Protein AF-A0A369LH56-F1 (afdb_monomer_lite)

InterPro domains:
  IPR025487 Treble clef zinc finger domain [PF14311] (3-42)
  IPR025487 Treble clef zinc finger domain [PF14311] (58-114)

Structure (mmCIF, N/CA/C/O backbone):
data_AF-A0A369LH56-F1
#
_entry.id   AF-A0A369LH56-F1
#
loop_
_atom_site.group_PDB
_atom_site.id
_atom_site.type_symbol
_atom_site.label_atom_id
_atom_site.label_alt_id
_atom_site.label_comp_id
_atom_site.label_asym_id
_atom_site.label_entity_id
_atom_site.label_seq_id
_atom_site.pdbx_PDB_ins_code
_atom_site.Cartn_x
_atom_site.Cartn_y
_atom_site.Cartn_z
_atom_site.occupancy
_atom_site.B_iso_or_equiv
_atom_site.auth_seq_id
_atom_site.auth_comp_id
_atom_site.auth_asym_id
_atom_site.auth_atom_id
_atom_site.pdbx_PDB_model_num
ATOM 1 N N . MET A 1 1 ? 30.113 5.067 -29.899 1.00 35.69 1 MET A N 1
ATOM 2 C CA . MET A 1 1 ? 28.909 5.905 -29.694 1.00 35.69 1 MET A CA 1
ATOM 3 C C . MET A 1 1 ? 28.012 5.247 -28.655 1.00 35.69 1 MET A C 1
ATOM 5 O O . MET A 1 1 ? 27.432 4.211 -28.944 1.00 35.69 1 MET A O 1
ATOM 9 N N . ILE A 1 2 ? 27.926 5.782 -27.435 1.00 48.25 2 ILE A N 1
ATOM 10 C CA . ILE A 1 2 ? 26.961 5.277 -26.447 1.00 48.25 2 ILE A CA 1
ATOM 11 C C . ILE A 1 2 ? 25.642 5.984 -26.745 1.00 48.25 2 ILE A C 1
ATOM 13 O O . ILE A 1 2 ? 25.542 7.197 -26.580 1.00 48.25 2 ILE A O 1
ATOM 17 N N . ALA A 1 3 ? 24.658 5.236 -27.240 1.00 46.97 3 ALA A N 1
ATOM 18 C CA . ALA A 1 3 ? 23.328 5.733 -27.566 1.00 46.97 3 ALA A CA 1
ATOM 19 C C . ALA A 1 3 ? 22.606 6.225 -26.295 1.00 46.97 3 ALA A C 1
ATOM 21 O O . ALA A 1 3 ? 21.815 5.508 -25.685 1.00 46.97 3 ALA A O 1
ATOM 22 N N . ASN A 1 4 ? 22.882 7.460 -25.874 1.00 59.75 4 ASN A N 1
ATOM 23 C CA . ASN A 1 4 ? 22.194 8.129 -24.773 1.00 59.75 4 ASN A CA 1
ATOM 24 C C . ASN A 1 4 ? 20.853 8.691 -25.267 1.00 59.75 4 ASN A C 1
ATOM 26 O O . ASN A 1 4 ? 20.626 9.897 -25.323 1.00 59.75 4 ASN A O 1
ATOM 30 N N . SER A 1 5 ? 19.980 7.800 -25.735 1.00 65.56 5 SER A N 1
ATOM 31 C CA . SER A 1 5 ? 18.682 8.206 -26.247 1.00 65.56 5 SER A CA 1
ATOM 32 C C . SER A 1 5 ? 17.714 8.410 -25.083 1.00 65.56 5 SER A C 1
ATOM 34 O O . SER A 1 5 ? 17.240 7.447 -24.477 1.00 65.56 5 SER A O 1
ATOM 36 N N . ASN A 1 6 ? 17.358 9.669 -24.817 1.00 78.44 6 ASN A N 1
ATOM 37 C CA . ASN A 1 6 ? 16.251 10.059 -23.930 1.00 78.44 6 ASN A CA 1
ATOM 38 C C . ASN A 1 6 ? 14.863 9.708 -24.512 1.00 78.44 6 ASN A C 1
ATOM 40 O O . ASN A 1 6 ? 13.840 10.230 -24.071 1.00 78.44 6 ASN A O 1
ATOM 44 N N . LYS A 1 7 ? 14.798 8.818 -25.508 1.00 86.25 7 LYS A N 1
ATOM 45 C CA . LYS A 1 7 ? 13.544 8.327 -26.072 1.00 86.25 7 LYS A CA 1
ATOM 46 C C . LYS A 1 7 ? 12.811 7.473 -25.039 1.00 86.25 7 LYS A C 1
ATOM 48 O O . LYS A 1 7 ? 13.376 6.553 -24.438 1.00 86.25 7 LYS A O 1
ATOM 53 N N . ARG A 1 8 ? 11.530 7.790 -24.843 1.00 89.25 8 ARG A N 1
ATOM 54 C CA . ARG A 1 8 ? 10.582 6.959 -24.098 1.00 89.25 8 ARG A CA 1
ATOM 55 C C . ARG A 1 8 ? 9.993 5.924 -25.039 1.00 89.25 8 ARG A C 1
ATOM 57 O O . ARG A 1 8 ? 9.525 6.270 -26.115 1.00 89.25 8 ARG A O 1
ATOM 64 N N . VAL A 1 9 ? 9.977 4.679 -24.591 1.00 90.38 9 VAL A N 1
ATOM 65 C CA . VAL A 1 9 ? 9.292 3.581 -25.276 1.00 90.38 9 VAL A CA 1
ATOM 66 C C . VAL A 1 9 ? 8.443 2.807 -24.273 1.00 90.38 9 VAL A C 1
ATOM 68 O O . VAL A 1 9 ? 8.629 2.940 -23.055 1.00 90.38 9 VAL A O 1
ATOM 71 N N . TRP A 1 10 ? 7.486 2.044 -24.791 1.00 93.81 10 TRP A N 1
AT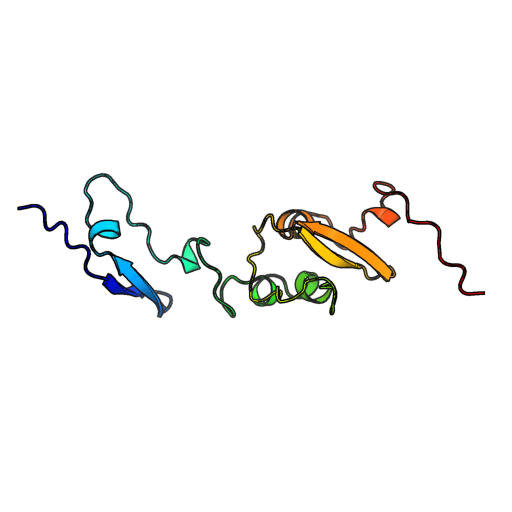OM 72 C CA . TRP A 1 10 ? 6.645 1.145 -24.012 1.00 93.81 10 TRP A CA 1
ATOM 73 C C . TRP A 1 10 ? 7.318 -0.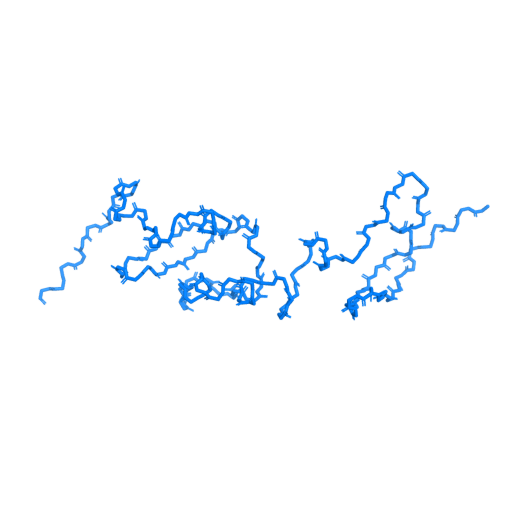218 -23.873 1.00 93.81 10 TRP A C 1
ATOM 75 O O . TRP A 1 10 ? 7.872 -0.754 -24.828 1.00 93.81 10 TRP A O 1
ATOM 85 N N . TRP A 1 11 ? 7.287 -0.751 -22.659 1.00 92.00 11 TRP A N 1
ATOM 86 C CA . TRP A 1 11 ? 7.853 -2.040 -22.285 1.00 92.00 11 TRP A CA 1
ATOM 87 C C . TRP A 1 11 ? 6.736 -2.943 -21.786 1.00 92.00 11 TRP A C 1
ATOM 89 O O . TRP A 1 11 ? 5.801 -2.455 -21.152 1.00 92.00 11 TRP A O 1
ATOM 99 N N . LYS A 1 12 ? 6.888 -4.249 -22.003 1.00 93.88 12 LYS A N 1
ATOM 100 C CA . LYS A 1 12 ? 6.010 -5.289 -21.468 1.00 93.88 12 LYS A CA 1
ATOM 101 C C . LYS A 1 12 ? 6.846 -6.335 -20.735 1.00 93.88 12 LYS A C 1
ATOM 103 O O . LYS A 1 12 ? 7.906 -6.720 -21.228 1.00 93.88 12 LYS A O 1
ATOM 108 N N . CYS A 1 13 ? 6.424 -6.763 -19.546 1.00 93.19 13 CYS A N 1
ATOM 109 C CA . CYS A 1 13 ? 7.092 -7.855 -18.826 1.00 93.19 13 CYS A CA 1
ATOM 110 C C . CYS A 1 13 ? 6.423 -9.207 -19.087 1.00 93.19 13 CYS A C 1
ATOM 112 O O . CYS A 1 13 ? 5.384 -9.279 -19.737 1.00 93.19 13 CYS A O 1
ATOM 114 N N . LYS A 1 14 ? 7.019 -10.278 -18.545 1.00 91.75 14 LYS A N 1
ATOM 115 C CA . LYS A 1 14 ? 6.494 -11.651 -18.638 1.00 91.75 14 LYS A CA 1
ATOM 116 C C . LYS A 1 14 ? 5.090 -11.794 -18.038 1.00 91.75 14 LYS A C 1
ATOM 118 O O . LYS A 1 14 ? 4.258 -12.461 -18.629 1.00 91.75 14 LYS A O 1
ATOM 123 N N . GLU A 1 15 ? 4.814 -11.068 -16.955 1.00 90.50 15 GLU A N 1
ATOM 124 C CA . GLU A 1 15 ? 3.488 -10.992 -16.315 1.00 90.50 15 GLU A CA 1
ATOM 125 C C . GLU A 1 15 ? 2.475 -10.152 -17.119 1.00 90.50 15 GLU A C 1
ATOM 127 O O . GLU A 1 15 ? 1.369 -9.891 -16.663 1.00 90.50 15 GLU A O 1
ATOM 132 N N . GLY A 1 16 ? 2.859 -9.643 -18.293 1.00 93.88 16 GLY A N 1
ATOM 133 C CA . GLY A 1 16 ? 1.982 -8.874 -19.170 1.00 93.88 16 GLY A CA 1
ATOM 134 C C . GLY A 1 16 ? 1.816 -7.399 -18.807 1.00 93.88 16 GLY A C 1
ATOM 135 O O . GLY A 1 16 ? 1.159 -6.685 -19.556 1.00 93.88 16 GLY A O 1
ATOM 136 N N . HIS A 1 17 ? 2.430 -6.902 -17.728 1.00 94.19 17 HIS A N 1
ATOM 137 C CA . HIS A 1 17 ? 2.330 -5.487 -17.368 1.00 94.19 17 HIS A CA 1
ATOM 138 C C . HIS A 1 17 ? 3.036 -4.580 -18.372 1.00 94.19 17 HIS A C 1
ATOM 140 O O . HIS A 1 17 ? 4.180 -4.841 -18.749 1.00 94.19 17 HIS A O 1
ATOM 146 N N . GLU A 1 18 ? 2.399 -3.458 -18.695 1.00 94.75 18 GLU A N 1
ATOM 147 C CA . GLU A 1 18 ? 2.905 -2.482 -19.656 1.00 94.75 18 GLU A CA 1
ATOM 148 C C . GLU A 1 18 ? 3.285 -1.169 -18.971 1.00 94.75 18 GLU A C 1
ATOM 150 O O . GLU A 1 18 ? 2.546 -0.638 -18.141 1.00 94.75 18 GLU A O 1
ATOM 155 N N . TRP A 1 19 ? 4.457 -0.621 -19.295 1.00 93.69 19 TRP A N 1
ATOM 156 C CA . TRP A 1 19 ? 4.884 0.675 -18.764 1.00 93.69 19 TRP A CA 1
ATOM 157 C C . TRP A 1 19 ? 5.774 1.439 -19.736 1.00 93.69 19 TRP A C 1
ATOM 159 O O . TRP A 1 19 ? 6.584 0.865 -20.459 1.00 93.69 19 TRP A O 1
ATOM 169 N N . SER A 1 20 ? 5.701 2.768 -19.687 1.00 91.62 20 SER A N 1
ATOM 170 C CA . SER A 1 20 ? 6.594 3.635 -20.452 1.00 91.62 20 SER A CA 1
ATOM 171 C C . SER A 1 20 ? 7.828 4.046 -19.641 1.00 91.62 20 SER A C 1
ATOM 173 O O . SER A 1 20 ? 7.738 4.443 -18.471 1.00 91.62 20 SER A O 1
ATOM 175 N N . GLY A 1 21 ? 9.001 3.987 -20.270 1.00 88.50 21 GLY A N 1
ATOM 176 C CA . GLY A 1 21 ? 10.276 4.343 -19.647 1.00 88.50 21 GLY A CA 1
ATOM 177 C C . GLY A 1 21 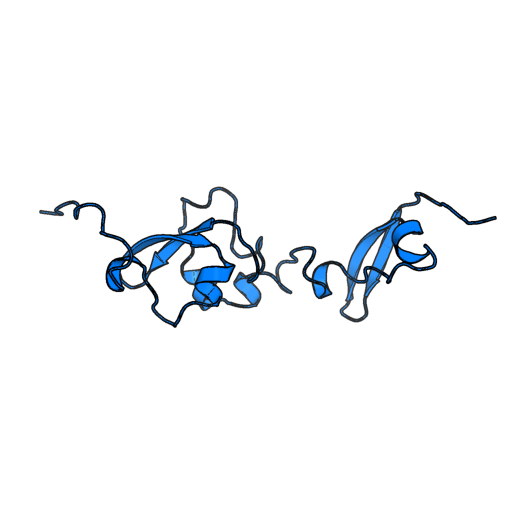? 11.356 4.698 -20.666 1.00 88.50 21 GLY A C 1
ATOM 178 O O . GLY A 1 21 ? 11.251 4.347 -21.839 1.00 88.50 21 GLY A O 1
ATOM 179 N N . LEU A 1 22 ? 12.389 5.411 -20.214 1.00 88.75 22 LEU A N 1
ATOM 180 C CA . LEU A 1 22 ? 13.530 5.783 -21.054 1.00 88.75 22 LEU A CA 1
ATOM 181 C C . LEU A 1 22 ? 14.398 4.562 -21.374 1.00 88.75 22 LEU A C 1
ATOM 183 O O . LEU A 1 22 ? 14.704 3.783 -20.469 1.00 88.75 22 LEU A O 1
ATOM 187 N N . ILE A 1 23 ? 14.861 4.449 -22.620 1.00 86.38 23 ILE A N 1
ATOM 188 C CA . ILE A 1 23 ? 15.776 3.375 -23.049 1.00 86.38 23 ILE A CA 1
ATOM 189 C C . ILE A 1 23 ? 17.072 3.397 -22.224 1.00 86.38 23 ILE A C 1
ATOM 191 O O . ILE A 1 23 ? 17.528 2.354 -21.750 1.00 86.38 23 ILE A O 1
ATOM 195 N N . VAL A 1 24 ? 17.618 4.591 -21.955 1.00 85.25 24 VAL A N 1
ATOM 196 C CA . VAL A 1 24 ? 18.857 4.759 -21.173 1.00 85.25 24 VAL A CA 1
ATOM 197 C C . VAL A 1 24 ? 18.783 4.126 -19.778 1.00 85.25 24 VAL A C 1
ATOM 199 O O . VAL A 1 24 ? 19.789 3.636 -19.268 1.00 85.25 24 VAL A O 1
ATOM 202 N N . ASN A 1 25 ? 17.593 4.056 -19.167 1.00 83.44 25 ASN A N 1
ATOM 203 C CA . ASN A 1 25 ? 17.433 3.453 -17.843 1.00 83.44 25 ASN A CA 1
ATOM 204 C C . ASN A 1 25 ? 17.714 1.945 -17.826 1.00 83.44 25 ASN A C 1
ATOM 206 O O . ASN A 1 25 ? 17.984 1.425 -16.745 1.00 83.44 25 ASN A O 1
ATOM 210 N N . ARG A 1 26 ? 17.644 1.274 -18.985 1.00 81.94 26 ARG A N 1
ATOM 211 C CA . ARG A 1 26 ? 17.894 -0.166 -19.154 1.00 81.94 26 ARG A CA 1
ATOM 212 C C . ARG A 1 26 ? 19.268 -0.461 -19.768 1.00 81.94 26 ARG A C 1
ATOM 214 O O . ARG A 1 26 ? 19.863 -1.479 -19.453 1.00 81.94 26 ARG A O 1
ATOM 221 N N . ALA A 1 27 ? 19.777 0.426 -20.628 1.00 80.75 27 ALA A N 1
ATOM 222 C CA . ALA A 1 27 ? 21.013 0.203 -21.389 1.00 80.75 27 ALA A CA 1
ATOM 223 C C . ALA A 1 27 ? 22.308 0.645 -20.674 1.00 80.75 27 ALA A C 1
ATOM 225 O O . ALA A 1 27 ? 23.408 0.350 -21.145 1.00 80.75 27 ALA A O 1
ATOM 226 N N . ARG A 1 28 ? 22.219 1.392 -19.563 1.00 76.56 28 ARG A N 1
ATOM 227 C CA . ARG A 1 28 ? 23.401 1.937 -18.877 1.00 76.56 28 ARG A CA 1
ATOM 228 C C . ARG A 1 28 ? 24.237 0.819 -18.233 1.00 76.56 28 ARG A C 1
ATOM 230 O O . ARG A 1 28 ? 23.826 0.233 -17.233 1.00 76.56 28 ARG A O 1
ATOM 237 N N . LYS A 1 29 ? 25.433 0.573 -18.784 1.00 70.31 29 LYS A N 1
ATOM 238 C CA . LYS A 1 29 ? 26.411 -0.413 -18.285 1.00 70.31 29 LYS A CA 1
ATOM 239 C C . LYS A 1 29 ? 26.710 -0.188 -16.794 1.00 70.31 29 LYS A C 1
ATOM 241 O O . LYS A 1 29 ? 26.886 0.951 -16.366 1.00 70.31 29 LYS A O 1
ATOM 246 N N . GLY A 1 30 ? 26.750 -1.272 -16.018 1.00 70.50 30 GLY A N 1
ATOM 247 C CA . GLY A 1 30 ? 26.997 -1.244 -14.569 1.00 70.50 30 GLY A CA 1
ATOM 248 C C . GLY A 1 30 ? 25.767 -0.949 -13.701 1.00 70.50 30 GLY A C 1
ATOM 249 O O . GLY A 1 30 ? 25.875 -0.973 -12.479 1.00 70.50 30 GLY A O 1
ATOM 250 N N . LYS A 1 31 ? 24.591 -0.701 -14.295 1.00 70.38 31 LYS A N 1
ATOM 251 C CA . LYS A 1 31 ? 23.331 -0.566 -13.556 1.00 70.38 31 LYS A CA 1
ATOM 252 C C . LYS A 1 31 ? 22.447 -1.785 -13.804 1.00 70.38 31 LYS A C 1
ATOM 254 O O . LYS A 1 31 ? 22.249 -2.174 -14.951 1.00 70.38 31 LYS A O 1
ATOM 259 N N . ALA A 1 32 ? 21.878 -2.347 -12.739 1.00 73.50 32 ALA A N 1
ATOM 260 C CA . ALA A 1 32 ? 20.844 -3.365 -12.873 1.00 73.50 32 ALA A CA 1
ATOM 261 C C . ALA A 1 32 ? 19.643 -2.791 -13.637 1.00 73.50 32 ALA A C 1
ATOM 263 O O . ALA A 1 32 ? 19.202 -1.665 -13.362 1.00 73.50 32 ALA A O 1
ATOM 264 N N . ASP A 1 33 ? 19.116 -3.574 -14.580 1.00 77.75 33 ASP A N 1
ATOM 265 C CA . ASP A 1 33 ? 17.863 -3.245 -15.242 1.00 77.75 33 ASP A CA 1
ATOM 266 C C . ASP A 1 33 ? 16.797 -3.010 -14.168 1.00 77.75 33 ASP A C 1
ATOM 268 O O . ASP A 1 33 ? 16.567 -3.890 -13.335 1.00 77.75 33 ASP A O 1
ATOM 272 N N . PRO A 1 34 ? 16.125 -1.845 -14.144 1.00 80.06 34 PRO A N 1
ATOM 273 C CA . PRO A 1 34 ? 15.095 -1.619 -13.153 1.00 80.06 34 PRO A CA 1
ATOM 274 C C . PRO A 1 34 ? 13.979 -2.668 -13.260 1.00 80.06 34 PRO A C 1
ATOM 276 O O . PRO A 1 34 ? 13.327 -2.928 -12.253 1.00 80.06 34 PRO A O 1
ATOM 279 N N . GLY A 1 35 ? 13.738 -3.271 -14.425 1.00 88.44 35 GLY A N 1
ATOM 280 C CA . GLY A 1 35 ? 12.653 -4.224 -14.626 1.00 88.44 35 GLY A CA 1
ATOM 281 C C . GLY A 1 35 ? 11.271 -3.578 -14.534 1.00 88.44 35 GLY A C 1
ATOM 282 O O . GLY A 1 35 ? 11.126 -2.350 -14.491 1.00 88.44 35 GLY A O 1
ATOM 283 N N . CYS A 1 36 ? 10.237 -4.416 -14.485 1.00 93.19 36 CYS A N 1
ATOM 284 C CA . CYS A 1 36 ? 8.853 -3.969 -14.373 1.00 93.19 36 CYS A CA 1
ATOM 285 C C . CYS A 1 36 ? 8.619 -3.207 -13.055 1.00 93.19 36 CYS A C 1
ATOM 287 O O . CYS A 1 36 ? 8.816 -3.779 -11.981 1.00 93.19 36 CYS A O 1
ATOM 289 N N . PRO A 1 37 ? 8.157 -1.941 -13.086 1.00 93.81 37 PRO A N 1
ATOM 290 C CA . PRO A 1 37 ? 7.953 -1.145 -11.879 1.00 93.81 37 PRO A CA 1
ATOM 291 C C . PRO A 1 37 ? 6.824 -1.668 -10.983 1.00 93.81 37 PRO A C 1
ATOM 293 O O . PRO A 1 37 ? 6.819 -1.340 -9.799 1.00 93.81 37 PRO A O 1
ATOM 296 N N . TYR A 1 38 ? 5.895 -2.456 -11.525 1.00 95.00 38 TYR A N 1
ATOM 297 C CA . TYR A 1 38 ? 4.796 -3.064 -10.772 1.00 95.00 38 TYR A CA 1
ATOM 298 C C . TYR A 1 38 ? 5.260 -4.320 -10.024 1.00 95.00 38 TYR A C 1
ATOM 300 O O . TYR A 1 38 ? 5.192 -4.349 -8.798 1.00 95.00 38 TYR A O 1
ATOM 308 N N . CYS A 1 39 ? 5.865 -5.287 -10.727 1.00 91.56 39 CYS A N 1
ATOM 309 C CA . CYS A 1 39 ? 6.492 -6.467 -10.117 1.00 91.56 39 CYS A CA 1
ATOM 310 C C . CYS A 1 39 ? 7.540 -6.097 -9.055 1.00 91.56 39 CYS A C 1
ATOM 312 O O . CYS A 1 39 ? 7.615 -6.731 -8.012 1.00 91.56 39 CYS A O 1
ATOM 314 N N . SER A 1 40 ? 8.328 -5.040 -9.287 1.00 91.00 40 SER A N 1
ATOM 315 C CA . SER A 1 40 ? 9.338 -4.583 -8.326 1.00 91.00 40 SER A CA 1
ATOM 316 C C . SER A 1 40 ? 8.770 -3.727 -7.180 1.00 91.00 40 SER A C 1
ATOM 318 O O . SER A 1 40 ? 9.545 -3.124 -6.439 1.00 91.00 40 SER A O 1
ATOM 320 N N . GLY A 1 41 ? 7.450 -3.521 -7.111 1.00 90.88 41 GLY A N 1
ATOM 321 C CA . GLY A 1 41 ? 6.794 -2.710 -6.079 1.00 90.88 41 GLY A CA 1
ATOM 322 C C . GLY A 1 41 ? 7.140 -1.213 -6.084 1.00 90.88 41 GLY A C 1
ATOM 323 O O . GLY A 1 41 ? 6.915 -0.509 -5.100 1.00 90.88 41 GLY A O 1
ATOM 324 N N . ARG A 1 42 ? 7.684 -0.666 -7.178 1.00 91.94 42 ARG A N 1
ATOM 325 C CA . ARG A 1 42 ? 7.979 0.780 -7.287 1.00 91.94 42 ARG A CA 1
ATOM 326 C C . ARG A 1 42 ? 6.754 1.602 -7.672 1.00 91.94 42 ARG A C 1
ATOM 328 O O . ARG A 1 42 ? 6.674 2.778 -7.326 1.00 91.94 42 ARG A O 1
ATOM 335 N N . LYS A 1 43 ? 5.815 1.003 -8.403 1.00 94.38 43 LYS A N 1
ATOM 336 C CA . LYS A 1 43 ? 4.524 1.596 -8.760 1.00 94.38 43 LYS A CA 1
ATOM 337 C C . LYS A 1 43 ? 3.391 0.691 -8.299 1.00 94.38 43 LYS A C 1
ATOM 339 O O . LYS A 1 43 ? 3.523 -0.528 -8.325 1.00 94.38 43 LYS A O 1
ATOM 344 N N . VAL A 1 44 ? 2.285 1.315 -7.907 1.00 96.56 44 VAL A N 1
ATOM 345 C CA . VAL A 1 44 ? 1.029 0.618 -7.614 1.00 96.56 44 VAL A CA 1
ATOM 346 C C . VAL A 1 44 ? 0.310 0.354 -8.937 1.00 96.56 44 VAL A C 1
ATOM 348 O O . VAL A 1 44 ? 0.234 1.255 -9.776 1.00 96.56 44 VAL A O 1
ATOM 351 N N . LEU A 1 45 ? -0.215 -0.852 -9.098 1.00 96.44 45 LEU A N 1
ATOM 352 C CA . LEU A 1 45 ? -1.142 -1.245 -10.148 1.00 96.44 45 LEU A CA 1
ATOM 353 C C . LEU A 1 45 ? -2.338 -1.930 -9.490 1.00 96.44 45 LEU A C 1
ATOM 355 O O . LEU A 1 45 ? -2.174 -2.965 -8.839 1.00 96.44 45 LEU A O 1
ATOM 359 N N . ALA A 1 46 ? -3.514 -1.323 -9.652 1.00 96.12 46 ALA A N 1
ATOM 360 C CA . ALA A 1 46 ? -4.764 -1.881 -9.157 1.00 96.12 46 ALA A CA 1
ATOM 361 C C . ALA A 1 46 ? -5.036 -3.244 -9.814 1.00 96.12 46 ALA A C 1
ATOM 363 O O . ALA A 1 46 ? -4.838 -3.385 -11.020 1.00 96.12 46 ALA A O 1
ATOM 364 N N . GLY A 1 47 ? -5.473 -4.230 -9.035 1.00 95.25 47 GLY A N 1
ATOM 365 C CA . GLY A 1 47 ? -5.675 -5.604 -9.492 1.00 95.25 47 GLY A CA 1
ATOM 366 C C . GLY A 1 47 ? -4.419 -6.477 -9.442 1.00 95.25 47 GLY A C 1
ATOM 367 O O . GLY A 1 47 ? -4.515 -7.668 -9.713 1.00 95.25 47 GLY A O 1
ATOM 368 N N . CYS A 1 48 ? -3.252 -5.922 -9.098 1.00 94.62 48 CYS A N 1
ATOM 369 C CA . CYS A 1 48 ? -1.983 -6.654 -9.095 1.00 94.62 48 CYS A CA 1
ATOM 370 C C . CYS A 1 48 ? -1.293 -6.588 -7.731 1.00 94.62 48 CYS A C 1
ATOM 372 O O . CYS A 1 48 ? -1.211 -7.585 -7.019 1.00 94.62 48 CYS A O 1
ATOM 374 N N . ASN A 1 49 ? -0.788 -5.411 -7.354 1.00 96.00 49 ASN A N 1
ATOM 375 C CA . ASN A 1 49 ? 0.044 -5.243 -6.157 1.00 96.00 49 ASN A CA 1
ATOM 376 C C . ASN A 1 49 ? -0.529 -4.232 -5.153 1.00 96.00 49 ASN A C 1
ATOM 378 O O . ASN A 1 49 ? 0.128 -3.881 -4.169 1.00 96.00 49 ASN A O 1
ATOM 382 N N . ASP A 1 50 ? -1.741 -3.737 -5.390 1.00 97.88 50 ASP A N 1
ATOM 383 C CA . ASP A 1 50 ? -2.413 -2.836 -4.470 1.00 97.88 50 ASP A CA 1
ATOM 384 C C . ASP A 1 50 ? -2.947 -3.559 -3.220 1.00 97.88 50 ASP A C 1
ATOM 386 O O . ASP A 1 50 ? -3.023 -4.789 -3.139 1.00 97.88 50 ASP A O 1
ATOM 390 N N . LEU A 1 51 ? -3.304 -2.776 -2.205 1.00 97.75 51 LEU A N 1
ATOM 391 C CA . LEU A 1 51 ? -3.753 -3.287 -0.917 1.00 97.75 51 LEU A CA 1
ATOM 392 C C . LEU A 1 51 ? -5.120 -3.971 -1.001 1.00 97.75 51 LEU A C 1
ATOM 394 O O . LEU A 1 51 ? -5.348 -4.904 -0.239 1.00 97.75 51 LEU A O 1
ATOM 398 N N . ALA A 1 52 ? -6.019 -3.528 -1.887 1.00 97.75 52 ALA A N 1
ATOM 399 C CA . ALA A 1 52 ? -7.338 -4.145 -2.025 1.00 97.75 52 ALA A CA 1
ATOM 400 C C . ALA A 1 52 ? -7.214 -5.573 -2.559 1.00 97.75 52 ALA A C 1
ATOM 402 O O . ALA A 1 52 ? -7.845 -6.477 -2.020 1.00 97.75 52 ALA A O 1
ATOM 403 N N . THR A 1 53 ? -6.355 -5.770 -3.561 1.00 97.31 53 THR A N 1
ATOM 404 C CA . THR A 1 53 ? -6.087 -7.089 -4.140 1.00 97.31 53 THR A CA 1
ATOM 405 C C . THR A 1 53 ? -5.298 -7.984 -3.190 1.00 97.31 53 THR A C 1
ATOM 407 O O . THR A 1 53 ? -5.657 -9.137 -2.990 1.00 97.31 53 THR A O 1
ATOM 410 N N . THR A 1 54 ? -4.228 -7.470 -2.579 1.00 97.25 54 THR A N 1
ATOM 411 C CA . THR A 1 54 ? -3.312 -8.313 -1.788 1.00 97.25 54 THR A CA 1
ATOM 412 C C . THR A 1 54 ? -3.762 -8.537 -0.341 1.00 97.25 54 THR A C 1
ATOM 414 O O . THR A 1 54 ? -3.377 -9.530 0.265 1.00 97.25 54 THR A O 1
ATOM 417 N N . HIS A 1 55 ? -4.535 -7.613 0.244 1.00 97.00 55 HIS A N 1
ATOM 418 C CA . HIS A 1 55 ? -4.945 -7.646 1.655 1.00 97.00 55 HIS A CA 1
ATOM 419 C C . HIS A 1 55 ? -6.396 -7.144 1.838 1.00 97.00 55 HIS A C 1
ATOM 421 O O . HIS A 1 55 ? -6.618 -6.127 2.514 1.00 97.00 55 HIS A O 1
ATOM 427 N N . PRO A 1 56 ? -7.407 -7.846 1.290 1.00 96.81 56 PRO A N 1
ATOM 428 C CA . PRO A 1 56 ? -8.796 -7.379 1.274 1.00 96.81 56 PRO A CA 1
ATOM 429 C C . PRO A 1 56 ? -9.367 -7.102 2.674 1.00 96.81 56 PRO A C 1
ATOM 431 O O . PRO A 1 56 ? -10.034 -6.088 2.872 1.00 96.81 56 PRO A O 1
ATOM 434 N N . GLY A 1 57 ? -9.029 -7.914 3.684 1.00 94.69 57 GLY A N 1
ATOM 435 C CA . GLY A 1 57 ? -9.467 -7.678 5.069 1.00 94.69 57 GLY A CA 1
ATOM 436 C C . GLY A 1 57 ? -8.923 -6.376 5.674 1.00 94.69 57 GLY A C 1
ATOM 437 O O . GLY A 1 57 ? -9.620 -5.687 6.412 1.00 94.69 57 GLY A O 1
ATOM 438 N N . ILE A 1 58 ? -7.698 -5.973 5.314 1.00 95.69 58 ILE A N 1
ATOM 439 C CA . ILE A 1 58 ? -7.127 -4.687 5.749 1.00 95.69 58 ILE A CA 1
ATOM 440 C C . ILE A 1 58 ? -7.740 -3.534 4.950 1.00 95.69 58 ILE A C 1
ATOM 442 O O . ILE A 1 58 ? -7.986 -2.462 5.507 1.00 95.69 58 ILE A O 1
ATOM 446 N N . ALA A 1 59 ? -8.001 -3.743 3.658 1.00 96.31 59 ALA A N 1
ATOM 447 C CA . ALA A 1 59 ? -8.678 -2.769 2.811 1.00 96.31 59 ALA A CA 1
ATOM 448 C C . ALA A 1 59 ? -10.119 -2.492 3.273 1.00 96.31 59 ALA A C 1
ATOM 450 O O . ALA A 1 59 ? -10.562 -1.350 3.189 1.00 96.31 59 ALA A O 1
ATOM 451 N N . ALA A 1 60 ? -10.821 -3.480 3.834 1.00 94.81 60 ALA A N 1
ATOM 452 C CA . ALA A 1 60 ? -12.160 -3.303 4.399 1.00 94.81 60 ALA A CA 1
ATOM 453 C C . ALA A 1 60 ? -12.185 -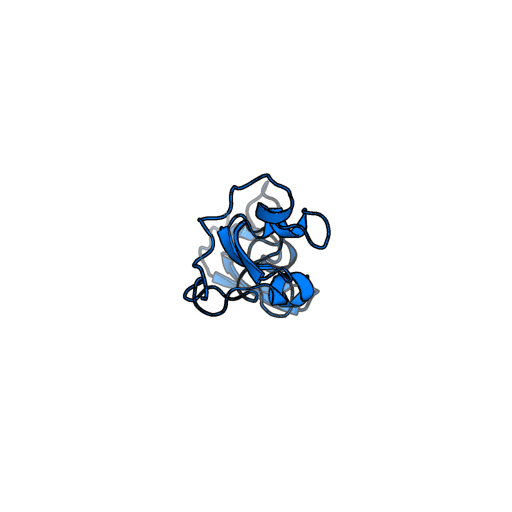2.349 5.611 1.00 94.81 60 ALA A C 1
ATOM 455 O O . ALA A 1 60 ? -13.178 -1.668 5.848 1.00 94.81 60 ALA A O 1
ATOM 456 N N . MET A 1 61 ? -11.071 -2.220 6.341 1.00 95.00 61 MET A N 1
ATOM 457 C CA . MET A 1 61 ? -10.954 -1.302 7.484 1.00 95.00 61 MET A CA 1
ATOM 458 C C . MET A 1 61 ? -10.779 0.171 7.070 1.00 95.00 61 MET A C 1
ATOM 460 O O . MET A 1 61 ? -10.570 1.030 7.932 1.00 95.00 61 MET A O 1
ATOM 464 N N . TRP A 1 62 ? -10.771 0.491 5.772 1.00 96.62 62 TRP A N 1
ATOM 465 C CA . TRP A 1 62 ? -10.516 1.845 5.276 1.00 96.62 62 TRP A CA 1
ATOM 466 C C . TRP A 1 62 ? -11.629 2.811 5.684 1.00 96.62 62 TRP A C 1
ATOM 468 O O . TRP A 1 62 ? -12.806 2.558 5.446 1.00 96.62 62 TRP A O 1
ATOM 478 N N . HIS A 1 63 ? -11.276 3.963 6.260 1.00 95.94 63 HIS A N 1
ATOM 479 C CA . HIS A 1 63 ? -12.295 4.950 6.608 1.00 95.94 63 HIS A CA 1
ATOM 480 C C . HIS A 1 63 ? -12.881 5.607 5.337 1.00 95.94 63 HIS A C 1
ATOM 482 O O . HIS A 1 63 ? -12.100 6.105 4.514 1.00 95.94 63 HIS A O 1
ATOM 488 N N . PRO A 1 64 ? -14.220 5.696 5.182 1.00 89.81 64 PRO A N 1
ATOM 489 C CA . PRO A 1 64 ? -14.862 6.078 3.918 1.00 89.81 64 PRO A CA 1
ATOM 490 C C . PRO A 1 64 ? -14.595 7.526 3.487 1.00 89.81 64 PRO A C 1
ATOM 492 O O . PRO A 1 64 ? -14.472 7.800 2.299 1.00 89.81 64 PRO A O 1
ATOM 495 N N . ARG A 1 65 ? -14.485 8.464 4.441 1.00 91.44 65 ARG A N 1
ATOM 496 C CA . ARG A 1 65 ? -14.382 9.910 4.140 1.00 91.44 65 ARG A CA 1
ATOM 497 C C . ARG A 1 65 ? -13.052 10.570 4.516 1.00 91.44 65 ARG A C 1
ATOM 499 O O . ARG A 1 65 ? -12.723 11.633 4.004 1.00 91.44 65 ARG A O 1
ATOM 506 N N . MET A 1 66 ? -12.249 9.951 5.383 1.00 93.56 66 MET A N 1
ATOM 507 C CA . MET A 1 66 ? -11.088 10.627 5.995 1.00 93.56 66 MET A CA 1
ATOM 508 C C . MET A 1 66 ? -9.793 10.457 5.193 1.00 93.56 66 MET A C 1
ATOM 510 O O . MET A 1 66 ? -8.825 11.181 5.404 1.00 93.56 66 MET A O 1
ATOM 514 N N . ASN A 1 67 ? -9.776 9.536 4.227 1.00 94.44 67 ASN A N 1
ATOM 515 C CA . ASN A 1 67 ? -8.620 9.294 3.363 1.00 94.44 67 ASN A CA 1
ATOM 516 C C . ASN A 1 67 ? -8.625 10.148 2.084 1.00 94.44 67 ASN A C 1
ATOM 518 O O . ASN A 1 67 ? -7.813 9.921 1.185 1.00 94.44 67 ASN A O 1
ATOM 522 N N . LYS A 1 68 ? -9.497 11.165 2.007 1.00 90.88 68 LYS A N 1
ATOM 523 C CA . LYS A 1 68 ? -9.639 12.064 0.850 1.00 90.88 68 LYS A CA 1
ATOM 524 C C . LYS A 1 68 ? -9.809 11.245 -0.443 1.00 90.88 68 LYS A C 1
ATOM 526 O O . LYS A 1 68 ? -10.762 10.489 -0.570 1.00 90.88 68 LYS A O 1
ATOM 531 N N . ARG A 1 69 ? -8.867 11.365 -1.388 1.00 93.25 69 ARG A N 1
ATOM 532 C CA . ARG A 1 69 ? -8.846 10.624 -2.664 1.00 93.25 69 ARG A CA 1
ATOM 533 C C . ARG A 1 69 ? -8.070 9.302 -2.609 1.00 93.25 69 ARG A C 1
ATOM 535 O O . ARG A 1 69 ? -8.036 8.579 -3.601 1.00 93.25 69 ARG A O 1
ATOM 542 N N . LEU A 1 70 ? -7.402 8.993 -1.497 1.00 95.88 70 LEU A N 1
ATOM 543 C CA . LEU A 1 70 ? -6.576 7.796 -1.380 1.00 95.88 70 LEU A CA 1
ATOM 544 C C . LEU A 1 70 ? -7.461 6.573 -1.120 1.00 95.88 70 LEU A C 1
ATOM 546 O O . LEU A 1 70 ? -8.082 6.458 -0.063 1.00 95.88 70 LEU A O 1
ATOM 550 N N . LYS A 1 71 ? -7.487 5.656 -2.087 1.00 96.38 71 LYS A N 1
ATOM 551 C CA . LYS A 1 71 ? -8.198 4.374 -2.013 1.00 96.38 71 LYS A CA 1
ATOM 552 C C . LYS A 1 71 ? -7.218 3.228 -1.717 1.00 96.38 71 LYS A C 1
ATOM 554 O O . LYS A 1 71 ? -6.034 3.373 -2.038 1.00 96.38 71 LYS A O 1
ATOM 559 N N . PRO A 1 72 ? -7.687 2.083 -1.185 1.00 97.06 72 PRO A N 1
ATOM 560 C CA . PRO A 1 72 ? -6.855 0.888 -1.022 1.00 97.06 72 PRO A CA 1
ATOM 561 C C . PRO A 1 72 ? -6.179 0.435 -2.328 1.00 97.06 72 PRO A C 1
ATOM 563 O O . PRO A 1 72 ? -5.017 0.043 -2.312 1.00 97.06 72 PRO A O 1
ATOM 566 N N . THR A 1 73 ? -6.849 0.618 -3.469 1.00 97.56 73 THR A N 1
ATOM 567 C CA . THR A 1 73 ? -6.312 0.329 -4.812 1.00 97.56 73 THR A CA 1
ATOM 568 C C . THR A 1 73 ? -5.164 1.246 -5.254 1.00 97.56 73 THR A C 1
ATOM 570 O O . THR A 1 73 ? -4.511 0.993 -6.261 1.00 97.56 73 THR A O 1
ATOM 573 N N . GLY A 1 74 ? -4.901 2.329 -4.516 1.00 96.56 74 GLY A N 1
ATOM 574 C CA . GLY A 1 74 ? -3.847 3.308 -4.799 1.00 96.56 74 GLY A CA 1
ATOM 575 C C . GLY A 1 74 ? -2.620 3.193 -3.892 1.00 96.56 74 GLY A C 1
ATOM 576 O O . GLY A 1 74 ? -1.756 4.074 -3.918 1.00 96.56 74 GLY A O 1
ATOM 577 N N . VAL A 1 75 ? -2.536 2.155 -3.056 1.00 97.12 75 VAL A N 1
ATOM 578 C CA . VAL A 1 75 ? -1.406 1.922 -2.148 1.00 97.12 75 VAL A CA 1
ATOM 579 C C . VAL A 1 75 ? -0.987 0.461 -2.153 1.00 97.12 75 VAL A C 1
ATOM 581 O O . VAL A 1 75 ? -1.816 -0.422 -2.283 1.00 97.12 75 VAL A O 1
ATOM 584 N N . GLN A 1 76 ? 0.304 0.207 -1.954 1.00 97.81 76 GLN A N 1
ATOM 585 C CA . GLN A 1 76 ? 0.822 -1.136 -1.688 1.00 97.81 76 GLN A CA 1
ATOM 586 C C . GLN A 1 76 ? 0.840 -1.417 -0.182 1.00 97.81 76 GLN A C 1
ATOM 588 O O . GLN A 1 76 ? 0.939 -0.486 0.627 1.00 97.81 76 GLN A O 1
ATOM 593 N N . ALA A 1 77 ? 0.874 -2.696 0.191 1.00 97.31 77 ALA A N 1
ATOM 594 C CA . ALA A 1 77 ? 1.003 -3.144 1.579 1.00 97.31 77 ALA A CA 1
ATOM 595 C C . ALA A 1 77 ? 2.239 -2.571 2.299 1.00 97.31 77 ALA A C 1
ATOM 597 O O . ALA A 1 77 ? 2.197 -2.300 3.494 1.00 97.31 77 ALA A O 1
ATOM 598 N N . ILE A 1 78 ? 3.327 -2.296 1.573 1.00 96.25 78 ILE A N 1
ATOM 599 C CA . ILE A 1 78 ? 4.564 -1.724 2.131 1.00 96.25 78 ILE A CA 1
ATOM 600 C C . ILE A 1 78 ? 4.509 -0.206 2.366 1.00 96.25 78 ILE A C 1
ATOM 602 O O . ILE A 1 78 ? 5.467 0.377 2.883 1.00 96.25 78 ILE A O 1
ATOM 606 N N . SER A 1 79 ? 3.419 0.458 1.975 1.00 97.00 79 SER A N 1
ATOM 607 C CA . SER A 1 79 ? 3.301 1.913 2.031 1.00 97.00 79 SER A CA 1
ATOM 608 C C . SER A 1 79 ? 3.433 2.447 3.461 1.00 97.00 79 SER A C 1
ATOM 610 O O . SER A 1 79 ? 2.738 2.015 4.383 1.00 97.00 79 SER A O 1
ATOM 612 N N . ARG A 1 80 ? 4.296 3.454 3.638 1.00 96.75 80 ARG A N 1
ATOM 613 C CA . ARG A 1 80 ? 4.434 4.205 4.898 1.00 96.75 80 ARG A CA 1
ATOM 614 C C . ARG A 1 80 ? 3.370 5.297 5.063 1.00 96.75 80 ARG A C 1
ATOM 616 O O . ARG A 1 80 ? 3.363 5.980 6.079 1.00 96.75 80 ARG A O 1
ATOM 623 N N . LYS A 1 81 ? 2.478 5.486 4.078 1.00 95.94 81 LYS A N 1
ATOM 624 C CA . LYS A 1 81 ? 1.443 6.526 4.143 1.00 95.94 81 LYS A CA 1
ATOM 625 C C . LYS A 1 81 ? 0.483 6.243 5.305 1.00 95.94 81 LYS A C 1
ATOM 627 O O . LYS A 1 81 ? -0.086 5.145 5.337 1.00 95.94 81 LYS A O 1
ATOM 632 N N . PRO A 1 82 ? 0.289 7.197 6.232 1.00 96.75 82 PRO A N 1
ATOM 633 C CA . PRO A 1 82 ? -0.672 7.053 7.310 1.00 96.75 82 PRO A CA 1
ATOM 634 C C . PRO A 1 82 ? -2.089 7.238 6.766 1.00 96.75 82 PRO A C 1
ATOM 636 O O . PRO A 1 82 ? -2.380 8.212 6.072 1.00 96.75 82 PRO A O 1
ATOM 639 N N . VAL A 1 83 ? -2.972 6.294 7.078 1.00 97.50 83 VAL A N 1
ATOM 640 C CA . VAL A 1 83 ? -4.363 6.285 6.610 1.00 97.50 83 VAL A CA 1
ATOM 641 C C . VAL A 1 83 ? -5.304 6.068 7.780 1.00 97.50 83 VAL A C 1
ATOM 643 O O . VAL A 1 83 ? -4.963 5.381 8.746 1.00 97.50 83 VAL A O 1
ATOM 646 N N . TRP A 1 84 ? -6.472 6.684 7.688 1.00 97.25 84 TRP A N 1
ATOM 647 C CA . TRP A 1 84 ? -7.549 6.548 8.652 1.00 97.25 84 TRP A CA 1
ATOM 648 C C . TRP A 1 84 ? -8.251 5.210 8.467 1.00 97.25 84 TRP A C 1
ATOM 650 O O . TRP A 1 84 ? -8.584 4.815 7.345 1.00 97.25 84 TRP A O 1
ATOM 660 N N . ARG A 1 85 ? -8.474 4.521 9.579 1.00 95.00 85 ARG A N 1
ATOM 661 C CA . ARG A 1 85 ? -9.089 3.200 9.636 1.00 95.00 85 ARG A CA 1
ATOM 662 C C . ARG A 1 85 ? -10.158 3.158 10.709 1.00 95.00 85 ARG A C 1
ATOM 664 O O . ARG A 1 85 ? -10.018 3.847 11.716 1.00 95.00 85 ARG A O 1
ATOM 671 N N . ARG A 1 86 ? -11.170 2.317 10.513 1.00 94.38 86 ARG A N 1
ATOM 672 C CA . ARG A 1 86 ? -12.146 1.956 11.545 1.00 94.38 86 ARG A CA 1
ATOM 673 C C . ARG A 1 86 ? -11.944 0.487 11.901 1.00 94.38 86 ARG A C 1
ATOM 675 O O . ARG A 1 86 ? -12.025 -0.371 11.028 1.00 94.38 86 ARG A O 1
ATOM 682 N N . GLY A 1 87 ? -11.592 0.217 13.155 1.00 90.19 87 GLY A N 1
ATOM 683 C CA . GLY A 1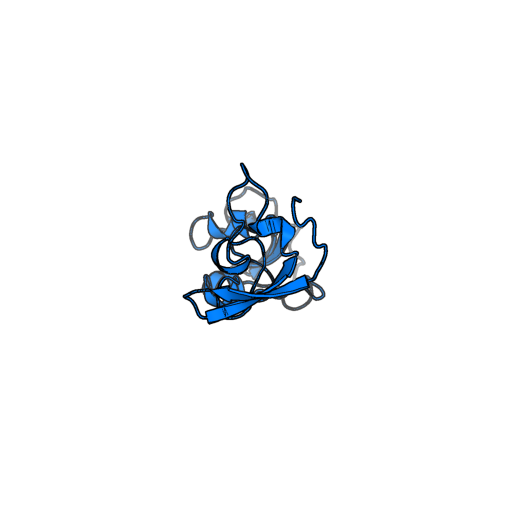 87 ? -11.512 -1.151 13.662 1.00 90.19 87 GLY A CA 1
ATOM 684 C C . GLY A 1 87 ? -12.901 -1.753 13.870 1.00 90.19 87 GLY A C 1
ATOM 685 O O . GLY A 1 87 ? -13.876 -1.019 14.005 1.00 90.19 87 GLY A O 1
ATOM 686 N N . GLU A 1 88 ? -12.977 -3.080 13.967 1.00 88.94 88 GLU A N 1
ATOM 687 C CA . GLU A 1 88 ? -14.223 -3.802 14.289 1.00 88.94 88 GLU A CA 1
ATOM 688 C C . GLU A 1 88 ? -14.782 -3.391 15.660 1.00 88.94 88 GLU A C 1
ATOM 690 O O . GLU A 1 88 ? -15.986 -3.270 15.835 1.00 88.94 88 GLU A O 1
ATOM 695 N N . CYS A 1 89 ? -13.899 -3.030 16.597 1.00 90.88 89 CYS A N 1
ATOM 696 C CA . CYS A 1 89 ? -14.247 -2.414 17.883 1.00 90.88 89 CYS A CA 1
ATOM 697 C C . CYS A 1 89 ? -14.828 -0.986 17.782 1.00 90.88 89 CYS A C 1
ATOM 699 O O . CYS A 1 89 ? -14.963 -0.308 18.794 1.00 90.88 89 CYS A O 1
ATOM 701 N N . GLY A 1 90 ? -15.078 -0.467 16.579 1.00 90.94 90 GLY A N 1
ATOM 702 C CA . GLY A 1 90 ? -15.655 0.857 16.343 1.00 90.94 90 GLY A CA 1
ATOM 703 C C . GLY A 1 90 ? -14.662 2.021 16.388 1.00 90.94 90 GLY A C 1
ATOM 704 O O . GLY A 1 90 ? -14.921 3.044 15.755 1.00 90.94 90 GLY A O 1
ATOM 705 N N . HIS A 1 91 ? -13.512 1.869 17.051 1.00 92.12 91 HIS A N 1
ATOM 706 C CA . HIS A 1 91 ? -12.507 2.926 17.143 1.00 92.12 91 HIS A CA 1
ATOM 707 C C . HIS A 1 91 ? -11.950 3.342 15.777 1.00 92.12 91 HIS A C 1
ATOM 709 O O . HIS A 1 91 ? -11.560 2.504 14.955 1.00 92.12 91 HIS A O 1
ATOM 715 N N . VAL A 1 92 ? -11.823 4.655 15.590 1.00 94.50 92 VAL A N 1
ATOM 716 C CA . VAL A 1 92 ? -11.214 5.264 14.407 1.00 94.50 92 VAL A CA 1
ATOM 717 C C . VAL A 1 92 ? -9.806 5.740 14.748 1.00 94.50 92 VAL A C 1
ATOM 719 O O . VAL A 1 92 ? -9.609 6.471 15.710 1.00 94.50 92 VAL A O 1
ATOM 722 N N . TYR A 1 93 ? -8.807 5.320 13.974 1.00 93.62 93 TYR A N 1
ATOM 723 C CA . TYR A 1 93 ? -7.411 5.707 14.193 1.00 93.62 93 TYR A CA 1
ATOM 724 C C . TYR A 1 93 ? -6.632 5.834 12.889 1.00 93.62 93 TYR A C 1
ATOM 726 O O . TYR A 1 93 ? -6.941 5.198 11.881 1.00 93.62 93 TYR A O 1
ATOM 734 N N . GLN A 1 94 ? -5.545 6.602 12.939 1.00 95.00 94 GLN A N 1
ATOM 735 C CA . GLN A 1 94 ? -4.573 6.700 11.856 1.00 95.00 94 GLN A CA 1
ATOM 736 C C . GLN A 1 94 ? -3.310 5.877 12.153 1.00 95.00 94 GLN A C 1
ATOM 738 O O . GLN A 1 94 ? -2.789 5.897 13.270 1.00 95.00 94 GLN A O 1
ATOM 743 N N . MET A 1 95 ? -2.805 5.158 11.148 1.00 94.81 95 MET A N 1
ATOM 744 C CA . MET A 1 95 ? -1.473 4.526 11.154 1.00 94.81 95 MET A CA 1
ATOM 745 C C . MET A 1 95 ? -1.015 4.215 9.721 1.00 94.81 95 MET A C 1
ATOM 747 O O . MET A 1 95 ? -1.823 4.211 8.788 1.00 94.81 95 MET A O 1
ATOM 751 N N . ALA A 1 96 ? 0.276 3.936 9.519 1.00 97.31 96 ALA A N 1
ATOM 752 C CA . ALA A 1 96 ? 0.794 3.567 8.201 1.00 97.31 96 ALA A CA 1
ATOM 753 C C . ALA A 1 96 ? 0.213 2.234 7.711 1.00 97.31 96 ALA A C 1
ATOM 755 O O . ALA A 1 96 ? -0.042 1.333 8.513 1.00 97.31 96 ALA A O 1
ATOM 756 N N . VAL A 1 97 ? -0.006 2.087 6.401 1.00 97.69 97 VAL A N 1
ATOM 757 C CA . VAL A 1 97 ? -0.494 0.826 5.801 1.00 97.69 97 VAL A CA 1
ATOM 758 C C . VAL A 1 97 ? 0.399 -0.350 6.208 1.00 97.69 97 VAL A C 1
ATOM 760 O O . VAL A 1 97 ? -0.097 -1.314 6.788 1.00 97.69 97 VAL A O 1
ATOM 763 N N . ARG A 1 98 ? 1.717 -0.210 6.026 1.00 97.88 98 ARG A N 1
ATOM 764 C CA . ARG A 1 98 ? 2.711 -1.233 6.381 1.00 97.88 98 ARG A CA 1
ATOM 765 C C . ARG A 1 98 ? 2.643 -1.672 7.836 1.00 97.88 98 ARG A C 1
ATOM 767 O O . ARG A 1 98 ? 2.769 -2.858 8.124 1.00 97.88 98 ARG A O 1
ATOM 774 N N . ASP A 1 99 ? 2.449 -0.730 8.749 1.00 96.88 99 ASP A N 1
ATOM 775 C CA . ASP A 1 99 ? 2.461 -1.039 10.176 1.00 96.88 99 ASP A CA 1
ATOM 776 C C . ASP A 1 99 ? 1.197 -1.810 10.577 1.00 96.88 99 ASP A C 1
ATOM 778 O O . ASP A 1 99 ? 1.268 -2.706 11.411 1.00 96.88 99 ASP A O 1
ATOM 782 N N . ARG A 1 100 ? 0.051 -1.550 9.925 1.00 96.00 100 ARG A N 1
ATOM 783 C CA . ARG A 1 100 ? -1.160 -2.364 10.127 1.00 96.00 100 ARG A CA 1
ATOM 784 C C . ARG A 1 100 ? -1.027 -3.765 9.552 1.00 96.00 100 ARG A C 1
ATOM 786 O O . ARG A 1 100 ? -1.486 -4.690 10.214 1.00 96.00 100 ARG A O 1
ATOM 793 N N . VAL A 1 101 ? -0.424 -3.899 8.370 1.00 96.75 101 VAL A N 1
ATOM 794 C CA . VAL A 1 101 ? -0.158 -5.197 7.721 1.00 96.75 101 VAL A CA 1
ATOM 795 C C . VAL A 1 101 ? 0.714 -6.082 8.610 1.00 96.75 101 VAL A C 1
ATOM 797 O O . VAL A 1 101 ? 0.463 -7.272 8.723 1.00 96.75 101 VAL A O 1
ATOM 800 N N . ARG A 1 102 ? 1.704 -5.494 9.290 1.00 96.56 102 ARG A N 1
ATOM 801 C CA . ARG A 1 102 ? 2.593 -6.206 10.224 1.00 96.56 102 ARG A CA 1
ATOM 802 C C . ARG A 1 102 ? 1.983 -6.454 11.604 1.00 96.56 102 ARG A C 1
ATOM 804 O O . ARG A 1 102 ? 2.518 -7.251 12.367 1.00 96.56 102 ARG A O 1
ATOM 811 N N . ALA A 1 103 ? 0.924 -5.737 11.966 1.00 94.69 103 ALA A N 1
ATOM 812 C CA . ALA A 1 103 ? 0.298 -5.886 13.269 1.00 94.69 103 ALA A CA 1
ATOM 813 C C . ALA A 1 103 ? -0.565 -7.150 13.323 1.00 94.69 103 ALA A C 1
ATOM 815 O O . ALA A 1 103 ? -1.196 -7.525 12.334 1.00 94.69 103 ALA A O 1
ATOM 816 N N . ARG A 1 104 ? -0.661 -7.751 14.515 1.00 93.25 104 ARG A N 1
ATOM 817 C CA . ARG A 1 104 ? -1.518 -8.919 14.756 1.00 93.25 104 ARG A CA 1
ATOM 818 C C . ARG A 1 104 ? -2.970 -8.688 14.278 1.00 93.25 104 ARG A C 1
ATOM 820 O O . ARG A 1 104 ? -3.441 -7.538 14.278 1.00 93.25 104 ARG A O 1
ATOM 827 N N . PRO A 1 105 ? -3.698 -9.745 13.876 1.00 90.19 105 PRO A N 1
ATOM 828 C CA . PRO A 1 105 ? -5.135 -9.663 13.612 1.00 90.19 105 PRO A CA 1
ATOM 829 C C . PRO A 1 105 ? -5.883 -8.979 14.768 1.00 90.19 105 PRO A C 1
ATOM 831 O O . PRO A 1 105 ? -5.465 -9.069 15.922 1.00 90.19 105 PRO A O 1
ATOM 834 N N . GLY A 1 106 ? -6.922 -8.202 14.455 1.00 87.81 106 GLY A N 1
ATOM 835 C CA . GLY A 1 106 ? -7.679 -7.445 15.464 1.00 87.81 106 GLY A CA 1
ATOM 836 C C . GLY A 1 106 ? -6.923 -6.310 16.178 1.00 87.81 106 GLY A C 1
ATOM 837 O O . GLY A 1 106 ? -7.471 -5.697 17.092 1.00 87.81 106 GLY A O 1
ATOM 838 N N . TYR A 1 107 ? -5.676 -5.986 15.803 1.00 93.25 107 TYR A N 1
ATOM 839 C CA . TYR A 1 107 ? -4.935 -4.909 16.464 1.00 93.25 107 TYR A CA 1
ATOM 840 C C . TYR A 1 107 ? -5.673 -3.562 16.390 1.00 93.25 107 TYR A C 1
ATOM 842 O O . TYR A 1 107 ? -5.971 -3.042 15.312 1.00 93.25 107 TYR A O 1
ATOM 850 N N . CYS A 1 108 ? -5.894 -2.969 17.561 1.00 92.94 108 CYS A N 1
ATOM 851 C CA . CYS A 1 108 ? -6.391 -1.614 17.741 1.00 92.94 108 CYS A CA 1
ATOM 852 C C . CYS A 1 108 ? -5.511 -0.910 18.787 1.00 92.94 108 CYS A C 1
ATOM 854 O O . CYS A 1 108 ? -5.328 -1.458 19.876 1.00 92.94 108 CYS A O 1
ATOM 856 N N . PRO A 1 109 ? -4.963 0.286 18.498 1.00 92.62 109 PRO A N 1
ATOM 857 C CA . PRO A 1 109 ? -4.061 0.984 19.410 1.00 92.62 109 PRO A CA 1
ATOM 858 C C . PRO A 1 109 ? -4.754 1.433 20.702 1.00 92.62 109 PRO A C 1
ATOM 860 O O . PRO A 1 109 ? -4.082 1.561 21.723 1.00 92.62 109 PRO A O 1
ATOM 863 N N . TYR A 1 110 ? -6.074 1.638 20.668 1.00 93.00 110 TYR A N 1
ATOM 864 C CA . TYR A 1 110 ? -6.870 1.966 21.851 1.00 93.00 110 TYR A CA 1
ATOM 865 C C . TYR A 1 110 ? -7.144 0.723 22.702 1.00 93.00 110 TYR A C 1
ATOM 867 O O . TYR A 1 110 ? -6.813 0.715 23.882 1.00 93.00 110 TYR A O 1
ATOM 875 N N . CYS A 1 111 ? -7.628 -0.373 22.102 1.00 91.75 111 CYS A N 1
ATOM 876 C CA . CYS A 1 111 ? -7.857 -1.631 22.831 1.00 91.75 111 CYS A CA 1
ATOM 877 C C . CYS A 1 111 ? -6.562 -2.230 23.395 1.00 91.75 111 CYS A C 1
ATOM 879 O O . CYS A 1 111 ? -6.586 -2.907 24.413 1.00 91.75 111 CYS A O 1
ATOM 881 N N . SER A 1 112 ? -5.417 -1.987 22.747 1.00 91.56 112 SER A N 1
ATOM 882 C CA . SER A 1 112 ? -4.117 -2.438 23.249 1.00 91.56 112 SER A CA 1
ATOM 883 C C . SER A 1 112 ? -3.517 -1.526 24.326 1.00 91.56 112 SER A C 1
ATOM 885 O O . SER A 1 112 ? -2.357 -1.727 24.675 1.00 91.56 112 SER A O 1
ATOM 887 N N . GLY A 1 113 ? -4.204 -0.455 24.739 1.00 89.56 113 GLY A N 1
ATOM 888 C CA . GLY A 1 113 ? -3.702 0.525 25.710 1.00 89.56 113 GLY A CA 1
ATOM 889 C C . GLY A 1 113 ? -2.534 1.397 25.228 1.00 89.56 113 GLY A C 1
ATOM 890 O O . GLY A 1 113 ? -1.996 2.181 26.003 1.00 89.56 113 GLY A O 1
ATOM 891 N N . ARG A 1 114 ? -2.126 1.304 23.951 1.00 88.25 114 ARG A N 1
ATOM 892 C CA . ARG A 1 114 ? -1.007 2.100 23.402 1.00 88.25 114 ARG A CA 1
ATOM 893 C C . ARG A 1 114 ? -1.399 3.548 23.114 1.00 88.25 114 ARG A C 1
ATOM 895 O O . ARG A 1 114 ? -0.533 4.415 23.058 1.00 88.25 114 ARG A O 1
ATOM 902 N N . LYS A 1 115 ? -2.686 3.804 22.891 1.00 86.50 115 LYS A N 1
ATOM 903 C CA . LYS A 1 115 ? -3.275 5.141 22.808 1.00 86.50 115 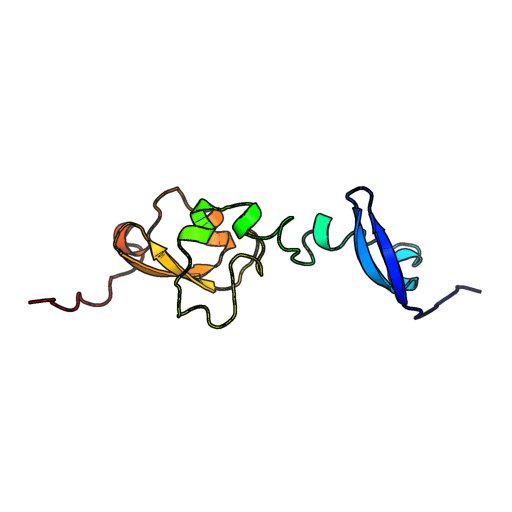LYS A CA 1
ATOM 904 C C . LYS A 1 115 ? -4.401 5.249 23.822 1.00 86.50 115 LYS A C 1
ATOM 906 O O . LYS A 1 115 ? -5.187 4.318 23.971 1.00 86.50 115 LYS A O 1
ATOM 911 N N . ARG A 1 116 ? -4.511 6.410 24.466 1.00 79.81 116 ARG A N 1
ATOM 912 C CA . ARG A 1 116 ? -5.698 6.756 25.251 1.00 79.81 116 ARG A CA 1
ATOM 913 C C . ARG A 1 116 ? -6.815 7.155 24.279 1.00 79.81 116 ARG A C 1
ATOM 915 O O . ARG A 1 116 ? -6.522 7.930 23.364 1.00 79.81 116 ARG A O 1
ATOM 922 N N . PRO A 1 117 ? -8.038 6.613 24.406 1.00 69.12 117 PRO A N 1
ATOM 923 C CA . PRO A 1 117 ? -9.161 7.099 23.618 1.00 69.12 117 PRO A CA 1
ATOM 924 C C . PRO A 1 117 ? -9.380 8.581 23.934 1.00 69.12 117 PRO A C 1
ATOM 926 O O . PRO A 1 117 ? -9.235 9.007 25.083 1.00 69.12 117 PRO A O 1
ATOM 929 N N . GLU A 1 118 ? -9.707 9.372 22.914 1.00 63.34 118 GLU A N 1
ATOM 930 C CA . GLU A 1 118 ? -10.341 10.667 23.158 1.00 63.34 118 GLU A CA 1
ATOM 931 C C . GLU A 1 118 ? -11.632 10.370 23.927 1.00 63.34 118 GLU A C 1
ATOM 933 O O . GLU A 1 118 ? -12.275 9.353 23.650 1.00 63.34 118 GLU A O 1
ATOM 938 N N . ARG A 1 119 ? -11.931 11.160 24.970 1.00 57.97 119 ARG A N 1
ATOM 939 C CA . ARG A 1 119 ? -13.047 10.893 25.896 1.00 57.97 119 ARG A CA 1
ATOM 940 C C . ARG A 1 119 ? -14.275 10.440 25.096 1.00 57.97 119 ARG A C 1
ATOM 942 O O . ARG A 1 119 ? -14.579 11.096 24.099 1.00 57.97 119 ARG A O 1
ATOM 949 N N . PRO A 1 120 ? -14.959 9.349 25.485 1.00 54.62 120 PRO A N 1
ATOM 950 C CA . PRO A 1 120 ? -16.152 8.927 24.768 1.00 54.62 120 PRO A CA 1
ATOM 951 C C . PRO A 1 120 ? -17.111 10.118 24.696 1.00 54.62 120 PRO A C 1
ATOM 953 O O . PRO A 1 120 ? -17.397 10.740 25.722 1.00 54.62 120 PRO A O 1
ATOM 956 N N . ILE A 1 121 ? -17.571 10.466 23.490 1.00 52.50 121 ILE A N 1
ATOM 957 C CA . ILE A 1 121 ? -18.766 11.297 23.355 1.00 52.50 121 ILE A CA 1
ATOM 958 C C . ILE A 1 121 ? -19.849 10.450 24.011 1.00 52.50 121 ILE A C 1
ATOM 960 O O . ILE A 1 121 ? -20.152 9.364 23.514 1.00 52.50 121 ILE A O 1
ATOM 964 N N . ARG A 1 122 ? -20.331 10.882 25.180 1.00 43.50 122 ARG A N 1
ATOM 965 C CA . ARG A 1 122 ? -21.524 10.301 25.787 1.00 43.50 122 ARG A CA 1
ATOM 966 C C . ARG A 1 122 ? -22.621 10.437 24.736 1.00 43.50 122 ARG A C 1
ATOM 968 O O . ARG A 1 122 ? -23.014 11.547 24.394 1.00 43.50 122 ARG A O 1
ATOM 975 N N . LEU A 1 123 ? -22.988 9.318 24.128 1.00 49.59 123 LEU A N 1
ATOM 976 C CA . LEU A 1 123 ? -24.300 9.179 23.529 1.00 49.59 123 LEU A CA 1
ATOM 977 C C . LEU A 1 123 ? -25.170 8.838 24.736 1.00 49.59 123 LEU A C 1
ATOM 979 O O . LEU A 1 123 ? -25.163 7.685 25.166 1.00 49.59 123 LEU A O 1
ATOM 983 N N . ASP A 1 124 ? -25.695 9.885 25.376 1.00 45.34 124 ASP A N 1
ATOM 984 C CA . ASP A 1 124 ? -26.784 9.779 26.353 1.00 45.34 124 ASP A CA 1
ATOM 985 C C . ASP A 1 124 ? -27.915 8.898 25.796 1.00 45.34 124 ASP A C 1
ATOM 987 O O . ASP A 1 124 ? -28.217 9.022 24.581 1.00 45.34 124 ASP A O 1
#

Radius of gyration: 20.25 Å; chains: 1; bounding box: 56×24×56 Å

Secondary structure (DSSP, 8-state):
-------EEEEE-TT--EEEEETHHHH-TTS-----TTTTTSS--TTTTSHHHH-HHHHHTB-TTTTTT--GGG--TT---EEEEE-TTS-EEEEEHHHHHHSPTT--TTTTTSSPPP------

Foldseek 3Di:
DQPPDQDWDWDADPVGDIDIDGPCCQRPPPDHNPPDCPVVVVAQAQPGFFCCNPPVVLQVQADPPFQPPDHSSRHGQCFQDWGWGQAPVRDIDIGGSVVVSPDDPRDDCCVVVVDPDDPDPPPD

Sequence (124 aa):
MIANSNKRVWWKCKEGHEWSGLIVNRARKGKADPGCPYCSGRKVLAGCNDLATTHPGIAAMWHPRMNKRLKPTGVQAISRKPVWRRGECGHVYQMAVRDRVRARPGYCPYCSGRKRPERPIRLD

Organism: NCBI:txid1473216

pLDDT: mean 87.91, std 13.57, range [35.69, 97.88]